Protein AF-A0A925RCN0-F1 (afdb_monomer_lite)

Secondary structure (DSSP, 8-state):
--THHHH-GGG--THHHHHHHHHHHHHHHHSS-SS---SSHHHHHHHHHHSPPPPGGGT-TTS-HHHHHHHHHHT-SSGGGS-SSHHHHHHHHGGG--

Sequence (98 aa):
MPPEQITDYRNVDPSADQYSAAASLYYLLTGHNVYNFSRDIARQLLMILQDKPVPIESRRSDLPALLVSVIHKALSRAPRERFSDVTAFQQALRPFVS

Structure (mmCIF, N/CA/C/O backbone):
data_AF-A0A925RCN0-F1
#
_entry.id   AF-A0A925RCN0-F1
#
loop_
_atom_site.group_PDB
_atom_site.id
_atom_site.type_symbol
_atom_site.label_atom_id
_atom_site.label_alt_id
_atom_site.label_comp_id
_atom_site.label_asym_id
_atom_site.label_entity_id
_atom_site.label_seq_id
_atom_site.pdbx_PDB_ins_code
_atom_site.Cartn_x
_atom_site.Cartn_y
_atom_site.Cartn_z
_atom_site.occupancy
_atom_site.B_iso_or_equiv
_atom_site.auth_seq_id
_atom_site.auth_comp_id
_atom_site.auth_asym_id
_atom_site.auth_atom_id
_atom_site.pdbx_PDB_model_num
ATOM 1 N N . MET A 1 1 ? 8.808 -0.770 -3.207 1.00 89.94 1 MET A N 1
ATOM 2 C CA . MET A 1 1 ? 8.831 0.458 -4.026 1.00 89.94 1 MET A CA 1
ATOM 3 C C . MET A 1 1 ? 7.501 0.617 -4.753 1.00 89.94 1 MET A C 1
ATOM 5 O O . MET A 1 1 ? 6.876 -0.411 -5.019 1.00 89.94 1 MET A O 1
ATOM 9 N N . PRO A 1 2 ? 7.069 1.854 -5.037 1.00 95.69 2 PRO A N 1
ATOM 10 C CA . PRO A 1 2 ? 5.944 2.156 -5.919 1.00 95.69 2 PRO A CA 1
ATOM 11 C C . PRO A 1 2 ? 6.186 1.625 -7.344 1.00 95.69 2 PRO A C 1
ATOM 13 O O . PRO A 1 2 ? 7.310 1.739 -7.837 1.00 95.69 2 PRO A O 1
ATOM 16 N N . PRO A 1 3 ? 5.177 1.041 -8.014 1.00 96.19 3 PRO A N 1
ATOM 17 C CA . PRO A 1 3 ? 5.309 0.481 -9.365 1.00 96.19 3 PRO A CA 1
ATOM 18 C C . PRO A 1 3 ? 5.863 1.463 -10.406 1.00 96.19 3 PRO A C 1
ATOM 20 O O . PRO A 1 3 ? 6.705 1.094 -11.223 1.00 96.19 3 PRO A O 1
ATOM 23 N N . GLU A 1 4 ? 5.439 2.722 -10.344 1.00 96.00 4 GLU A N 1
ATOM 24 C CA . GLU A 1 4 ? 5.849 3.785 -11.261 1.00 96.00 4 GLU A CA 1
ATOM 25 C C . GLU A 1 4 ? 7.345 4.117 -11.180 1.00 96.00 4 GLU A C 1
ATOM 27 O O . GLU A 1 4 ? 7.927 4.508 -12.186 1.00 96.00 4 GLU A O 1
ATOM 32 N N . GLN A 1 5 ? 8.009 3.864 -10.044 1.00 95.94 5 GLN A N 1
ATOM 33 C CA . GLN A 1 5 ? 9.468 4.000 -9.951 1.00 95.94 5 GLN A CA 1
ATOM 34 C C . GLN A 1 5 ? 10.211 2.973 -10.817 1.00 95.94 5 GLN A C 1
ATOM 36 O O . GLN A 1 5 ? 11.372 3.187 -11.150 1.00 95.94 5 GLN A O 1
ATOM 41 N N . ILE A 1 6 ? 9.564 1.863 -11.181 1.00 94.94 6 ILE A N 1
ATOM 42 C CA . ILE A 1 6 ? 10.146 0.831 -12.047 1.00 94.94 6 ILE A CA 1
ATOM 43 C C . ILE A 1 6 ? 9.850 1.147 -13.517 1.00 94.94 6 ILE A C 1
ATOM 45 O O . ILE A 1 6 ? 10.707 0.944 -14.373 1.00 94.94 6 ILE A O 1
ATOM 49 N N . THR A 1 7 ? 8.640 1.629 -13.822 1.00 93.94 7 THR A N 1
ATOM 50 C CA . THR A 1 7 ? 8.189 1.833 -15.209 1.00 93.94 7 THR A CA 1
ATOM 51 C C . THR A 1 7 ? 8.513 3.211 -15.775 1.00 93.94 7 THR A C 1
ATOM 53 O O . THR A 1 7 ? 8.768 3.311 -16.970 1.00 93.94 7 THR A O 1
ATOM 56 N N . ASP A 1 8 ? 8.481 4.264 -14.955 1.00 93.31 8 ASP A N 1
ATOM 57 C CA . ASP A 1 8 ? 8.698 5.649 -15.386 1.00 93.31 8 ASP A CA 1
ATOM 58 C C . ASP A 1 8 ? 9.317 6.501 -14.266 1.00 93.31 8 ASP A C 1
ATOM 60 O O . ASP A 1 8 ? 8.743 7.467 -13.765 1.00 93.31 8 ASP A O 1
ATOM 64 N N . TYR A 1 9 ? 10.531 6.126 -13.861 1.00 92.31 9 TYR A N 1
ATOM 65 C CA . TYR A 1 9 ? 11.242 6.753 -12.744 1.00 92.31 9 TYR A CA 1
ATOM 66 C C . TYR A 1 9 ? 11.487 8.268 -12.902 1.00 92.31 9 TYR A C 1
ATOM 68 O O . TYR A 1 9 ? 11.790 8.937 -11.916 1.00 92.31 9 TYR A O 1
ATOM 76 N N . ARG A 1 10 ? 11.401 8.813 -14.125 1.00 93.81 10 ARG A N 1
ATOM 77 C CA . ARG A 1 10 ? 11.635 10.241 -14.402 1.00 93.81 10 ARG A CA 1
ATOM 78 C C . ARG A 1 10 ? 10.413 11.112 -14.117 1.00 93.81 10 ARG A C 1
ATOM 80 O O . ARG A 1 10 ? 10.596 12.288 -13.825 1.00 93.81 10 ARG A O 1
ATOM 87 N N . ASN A 1 11 ? 9.211 10.544 -14.182 1.00 92.94 11 ASN A N 1
ATOM 88 C CA . ASN A 1 11 ? 7.945 11.258 -13.996 1.00 92.94 11 ASN A CA 1
ATOM 89 C C . ASN A 1 11 ? 7.204 10.763 -12.744 1.00 92.94 11 ASN A C 1
ATOM 91 O O . ASN A 1 11 ? 5.980 10.660 -12.721 1.00 92.94 11 ASN A O 1
ATOM 95 N N . VAL A 1 12 ? 7.955 10.392 -11.705 1.00 93.38 12 VAL A N 1
ATOM 96 C CA . VAL A 1 12 ? 7.380 9.925 -10.442 1.00 93.38 12 VAL A CA 1
ATOM 97 C C . VAL A 1 12 ? 6.766 11.107 -9.698 1.00 93.38 12 VAL A C 1
ATOM 99 O O . VAL A 1 12 ? 7.470 12.023 -9.281 1.00 93.38 12 VAL A O 1
ATOM 102 N N . ASP A 1 13 ? 5.454 11.048 -9.503 1.00 92.06 13 ASP A N 1
ATOM 103 C CA . ASP A 1 13 ? 4.687 12.045 -8.759 1.00 92.06 13 ASP A CA 1
ATOM 104 C C . ASP A 1 13 ? 4.707 11.795 -7.236 1.00 92.06 13 ASP A C 1
ATOM 106 O O . ASP A 1 13 ? 4.970 10.672 -6.791 1.00 92.06 13 ASP A O 1
ATOM 110 N N . PRO A 1 14 ? 4.312 12.784 -6.403 1.00 94.12 14 PRO A N 1
ATOM 111 C CA . PRO A 1 14 ? 4.229 12.639 -4.940 1.00 94.12 14 PRO A CA 1
ATOM 112 C C . PRO A 1 14 ? 3.349 11.478 -4.441 1.00 94.12 14 PRO A C 1
ATOM 114 O O . PRO A 1 14 ? 3.478 11.022 -3.305 1.00 94.12 14 PRO A O 1
ATOM 117 N N . SER A 1 15 ? 2.455 10.956 -5.285 1.00 95.62 15 SER A N 1
ATOM 118 C CA . SER A 1 15 ? 1.671 9.750 -4.986 1.00 95.62 15 SER A CA 1
ATOM 119 C C . SER A 1 15 ? 2.541 8.510 -4.705 1.00 95.62 15 SER A C 1
ATOM 121 O O . SER A 1 15 ? 2.078 7.571 -4.049 1.00 95.62 15 SER A O 1
ATOM 123 N N . ALA A 1 16 ? 3.800 8.497 -5.150 1.00 96.88 16 ALA A N 1
ATOM 124 C CA . ALA A 1 16 ? 4.774 7.451 -4.854 1.00 96.88 16 ALA A CA 1
ATOM 125 C C . ALA A 1 16 ? 5.143 7.397 -3.361 1.00 96.88 16 ALA A C 1
ATOM 127 O O . ALA A 1 16 ? 5.269 6.309 -2.783 1.00 96.88 16 ALA A O 1
ATOM 128 N N . ASP A 1 17 ? 5.241 8.553 -2.703 1.00 96.00 17 ASP A N 1
ATOM 129 C CA . ASP A 1 17 ? 5.485 8.622 -1.259 1.00 96.00 17 ASP A CA 1
ATOM 130 C C . ASP A 1 17 ? 4.278 8.105 -0.478 1.00 96.00 17 ASP A C 1
ATOM 132 O O . ASP A 1 17 ? 4.434 7.368 0.495 1.00 96.00 17 ASP A O 1
ATOM 136 N N . GLN A 1 18 ? 3.062 8.389 -0.953 1.00 97.56 18 GLN A N 1
ATOM 137 C CA . GLN A 1 18 ? 1.836 7.833 -0.380 1.00 97.56 18 GLN A CA 1
ATOM 138 C C . GLN A 1 18 ? 1.817 6.297 -0.443 1.00 97.56 18 GLN A C 1
ATOM 140 O O . GLN A 1 18 ? 1.512 5.651 0.561 1.00 97.56 18 GLN A O 1
ATOM 145 N N . TYR A 1 19 ? 2.188 5.702 -1.582 1.00 98.19 19 TYR A N 1
ATOM 146 C CA . TYR A 1 19 ? 2.308 4.243 -1.695 1.00 98.19 19 TYR A CA 1
ATOM 147 C C . TYR A 1 19 ? 3.369 3.695 -0.735 1.00 98.19 19 TYR A C 1
ATOM 149 O O . TYR A 1 19 ? 3.148 2.690 -0.059 1.00 98.19 19 TYR A O 1
ATOM 157 N N . SER A 1 20 ? 4.524 4.357 -0.644 1.00 97.75 20 SER A N 1
ATOM 158 C CA . SER A 1 20 ? 5.626 3.929 0.228 1.00 97.75 20 SER A CA 1
ATOM 159 C C . SER A 1 20 ? 5.264 4.023 1.714 1.00 97.75 20 SER A C 1
ATOM 161 O O . SER A 1 20 ? 5.591 3.116 2.488 1.00 97.75 20 SER A O 1
ATOM 163 N N . ALA A 1 21 ? 4.523 5.060 2.109 1.00 97.69 21 ALA A N 1
ATOM 164 C CA . ALA A 1 21 ? 3.968 5.201 3.451 1.00 97.69 21 ALA A CA 1
ATOM 165 C C . ALA A 1 21 ? 2.943 4.096 3.750 1.00 97.69 21 ALA A C 1
ATOM 167 O O . ALA A 1 21 ? 3.007 3.470 4.807 1.00 97.69 21 ALA A O 1
ATOM 168 N N . ALA A 1 22 ? 2.051 3.787 2.804 1.00 98.19 22 ALA A N 1
ATOM 169 C CA . ALA A 1 22 ? 1.086 2.700 2.952 1.00 98.19 22 ALA A CA 1
ATOM 170 C C . ALA A 1 22 ? 1.756 1.320 3.031 1.00 98.19 22 ALA A C 1
ATOM 172 O O . ALA A 1 22 ? 1.354 0.492 3.845 1.00 98.19 22 ALA A O 1
ATOM 173 N N . ALA A 1 23 ? 2.813 1.076 2.251 1.00 98.38 23 ALA A N 1
ATOM 174 C CA . ALA A 1 23 ? 3.593 -0.161 2.313 1.00 98.38 23 ALA A CA 1
ATOM 175 C C . ALA A 1 23 ? 4.337 -0.305 3.648 1.00 98.38 23 ALA A C 1
ATOM 177 O O . ALA A 1 23 ? 4.380 -1.395 4.219 1.00 98.38 23 ALA A O 1
ATOM 178 N N . SER A 1 24 ? 4.872 0.800 4.171 1.00 98.19 24 SER A N 1
ATOM 179 C CA . SER A 1 24 ? 5.474 0.841 5.506 1.00 98.19 24 SER A CA 1
ATOM 180 C C . SER A 1 24 ? 4.434 0.555 6.588 1.00 98.19 24 SER A C 1
ATOM 182 O O . SER A 1 24 ? 4.662 -0.288 7.450 1.00 98.19 24 SER A O 1
ATOM 184 N N . LEU A 1 25 ? 3.259 1.187 6.517 1.00 97.81 25 LEU A N 1
ATOM 185 C CA . LEU A 1 25 ? 2.165 0.955 7.461 1.00 97.81 25 LEU A CA 1
ATOM 186 C C . LEU A 1 25 ? 1.650 -0.490 7.401 1.00 97.81 25 LEU A C 1
ATOM 188 O O . LEU A 1 25 ? 1.452 -1.111 8.442 1.00 97.81 25 LEU A O 1
ATOM 192 N N . TYR A 1 26 ? 1.501 -1.051 6.198 1.00 98.50 26 TYR A N 1
ATOM 193 C CA . TYR A 1 26 ? 1.195 -2.466 5.996 1.00 98.50 26 TYR A CA 1
ATOM 194 C C . TYR A 1 26 ? 2.200 -3.344 6.756 1.00 98.50 26 TYR A C 1
ATOM 196 O O . TYR A 1 26 ? 1.802 -4.250 7.493 1.00 98.50 26 TYR A O 1
ATOM 204 N N . TYR A 1 27 ? 3.501 -3.080 6.596 1.00 98.50 27 TYR A N 1
ATOM 205 C CA . TYR A 1 27 ? 4.548 -3.847 7.269 1.00 98.50 27 TYR A CA 1
ATOM 206 C C . TYR A 1 27 ? 4.467 -3.700 8.788 1.00 98.50 27 TYR A C 1
ATOM 208 O O . TYR A 1 27 ? 4.489 -4.700 9.497 1.00 98.50 27 TYR A O 1
ATOM 216 N N . LEU A 1 28 ? 4.309 -2.477 9.295 1.00 98.00 28 LEU A N 1
ATOM 217 C CA . LEU A 1 28 ? 4.196 -2.217 10.733 1.00 98.00 28 LEU A CA 1
ATOM 218 C C . LEU A 1 28 ? 2.993 -2.927 11.360 1.00 98.00 28 LEU A C 1
ATOM 220 O O . LEU A 1 28 ? 3.081 -3.420 12.481 1.00 98.00 28 LEU A O 1
ATOM 224 N N . LEU A 1 29 ? 1.875 -3.005 10.637 1.00 97.50 29 LEU A N 1
ATOM 225 C CA . LEU A 1 29 ? 0.668 -3.653 11.133 1.00 97.50 29 LEU A CA 1
ATOM 226 C C . LEU A 1 29 ? 0.735 -5.177 11.061 1.00 97.50 29 LEU A C 1
ATOM 228 O O . LEU A 1 29 ? 0.177 -5.823 11.943 1.00 97.50 29 LEU A O 1
ATOM 232 N N . THR A 1 30 ? 1.369 -5.743 10.032 1.00 98.12 30 THR A N 1
ATOM 233 C CA . THR A 1 30 ? 1.327 -7.191 9.745 1.00 98.12 30 THR A CA 1
ATOM 234 C C . THR A 1 30 ? 2.624 -7.935 10.058 1.00 98.12 30 THR A C 1
ATOM 236 O O . THR A 1 30 ? 2.630 -9.163 10.054 1.00 98.12 30 THR A O 1
ATOM 239 N N . GLY A 1 31 ? 3.737 -7.227 10.258 1.00 98.06 31 GLY A N 1
ATOM 240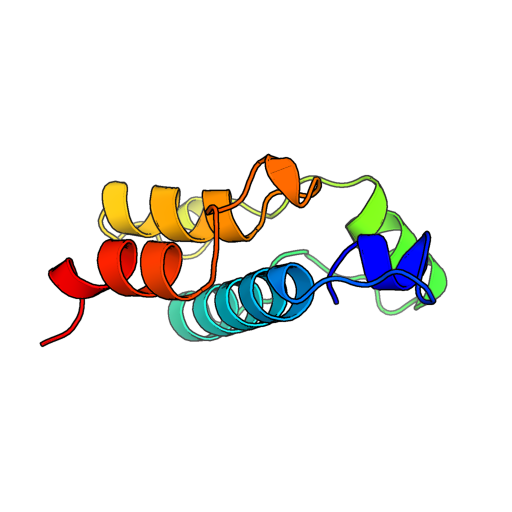 C CA . GLY A 1 31 ? 5.085 -7.793 10.355 1.00 98.06 31 GLY A CA 1
ATOM 241 C C . GLY A 1 31 ? 5.657 -8.327 9.034 1.00 98.06 31 GLY A C 1
ATOM 242 O O . GLY A 1 31 ? 6.709 -8.960 9.046 1.00 98.06 31 GLY A O 1
ATOM 243 N N . HIS A 1 32 ? 4.980 -8.115 7.898 1.00 98.19 32 HIS A N 1
ATOM 244 C CA . HIS A 1 32 ? 5.344 -8.714 6.612 1.00 98.19 32 HIS A CA 1
ATOM 245 C C . HIS A 1 32 ? 5.290 -7.702 5.460 1.00 98.19 32 HIS A C 1
ATOM 247 O O . HIS A 1 32 ? 4.499 -6.764 5.453 1.00 98.19 32 HIS A O 1
ATOM 253 N N . ASN A 1 33 ? 6.113 -7.913 4.430 1.00 97.50 33 ASN A N 1
ATOM 254 C CA . ASN A 1 33 ? 6.113 -7.091 3.214 1.00 97.50 33 ASN A CA 1
ATOM 255 C C . ASN A 1 33 ? 4.849 -7.301 2.379 1.00 97.50 33 ASN A C 1
ATOM 257 O O . ASN A 1 33 ? 4.407 -8.436 2.253 1.00 97.50 33 ASN A O 1
ATOM 261 N N . VAL A 1 34 ? 4.343 -6.261 1.707 1.00 97.88 34 VAL A N 1
ATOM 262 C CA . VAL A 1 34 ? 3.129 -6.286 0.851 1.00 97.88 34 VAL A CA 1
ATOM 263 C C . VAL A 1 34 ? 3.044 -7.513 -0.075 1.00 97.88 34 VAL A C 1
ATOM 265 O O . VAL A 1 34 ? 1.969 -8.083 -0.250 1.00 97.88 34 VAL A O 1
ATOM 268 N N . TYR A 1 35 ? 4.181 -7.963 -0.608 1.00 97.44 35 TYR A N 1
ATOM 269 C CA . TYR A 1 35 ? 4.307 -9.181 -1.407 1.00 97.44 35 TYR A CA 1
ATOM 270 C C . TYR A 1 35 ? 5.197 -10.212 -0.701 1.00 97.44 35 TYR A C 1
ATOM 272 O O . TYR A 1 35 ? 6.092 -9.860 0.070 1.00 97.44 35 TYR A O 1
ATOM 280 N N . ASN A 1 36 ? 5.000 -11.494 -1.013 1.00 95.69 36 ASN A N 1
ATOM 281 C CA . ASN A 1 36 ? 5.898 -12.574 -0.590 1.00 95.69 36 ASN A CA 1
ATOM 282 C C . ASN A 1 36 ? 7.154 -12.589 -1.474 1.00 95.69 36 ASN A C 1
ATOM 284 O O . ASN A 1 36 ? 7.307 -13.452 -2.335 1.00 95.69 36 ASN A O 1
ATOM 288 N N . PHE A 1 37 ? 8.008 -11.579 -1.315 1.00 95.19 37 PHE A N 1
ATOM 289 C CA . PHE A 1 37 ? 9.155 -11.355 -2.189 1.00 95.19 37 PHE A CA 1
ATOM 290 C C . PHE A 1 37 ? 10.078 -12.576 -2.309 1.00 95.19 37 PHE A C 1
ATOM 292 O O . PHE A 1 37 ? 10.462 -13.197 -1.319 1.00 95.19 37 PHE A O 1
ATOM 299 N N . SER A 1 38 ? 10.472 -12.874 -3.549 1.00 94.31 38 SER A N 1
ATOM 300 C CA . SER A 1 38 ? 11.566 -13.801 -3.856 1.00 94.31 38 SER A CA 1
ATOM 301 C C . SER A 1 38 ? 12.912 -13.235 -3.389 1.00 94.31 38 SER A C 1
ATOM 303 O O . SER A 1 38 ? 13.053 -12.027 -3.221 1.00 94.31 38 SER A O 1
ATOM 305 N N . ARG A 1 39 ? 13.936 -14.084 -3.240 1.00 94.56 39 ARG A N 1
ATOM 306 C CA . ARG A 1 39 ? 15.328 -13.627 -3.053 1.00 94.56 39 ARG A CA 1
ATOM 307 C C . ARG A 1 39 ? 15.942 -13.032 -4.325 1.00 94.56 39 ARG A C 1
ATOM 309 O O . ARG A 1 39 ? 16.905 -12.282 -4.235 1.00 94.56 39 ARG A O 1
ATOM 316 N N . ASP A 1 40 ? 15.383 -13.355 -5.487 1.00 97.19 40 ASP A N 1
ATOM 317 C CA . ASP A 1 40 ? 15.816 -12.823 -6.778 1.00 97.19 40 ASP A CA 1
ATOM 318 C C . ASP A 1 40 ? 15.228 -11.425 -7.030 1.00 97.19 40 ASP A C 1
ATOM 320 O O . ASP A 1 40 ? 14.007 -11.247 -7.019 1.00 97.19 40 ASP A O 1
ATOM 324 N N . ILE A 1 41 ? 16.097 -10.440 -7.277 1.00 95.50 41 ILE A N 1
ATOM 325 C CA . ILE A 1 41 ? 15.710 -9.031 -7.448 1.00 95.50 41 ILE A CA 1
ATOM 326 C C . ILE A 1 41 ? 14.838 -8.831 -8.693 1.00 95.50 41 ILE A C 1
ATOM 328 O O . ILE A 1 41 ? 13.831 -8.126 -8.621 1.00 95.50 41 ILE A O 1
ATOM 332 N N . ALA A 1 42 ? 15.173 -9.461 -9.823 1.00 96.06 42 ALA A N 1
ATOM 333 C CA . ALA A 1 42 ? 14.380 -9.329 -11.044 1.00 96.06 42 ALA A CA 1
ATOM 334 C C . ALA A 1 42 ? 12.960 -9.867 -10.822 1.00 96.06 42 ALA A C 1
ATOM 336 O O . ALA A 1 42 ? 11.975 -9.245 -11.235 1.00 96.06 42 ALA A O 1
ATOM 337 N N . ARG A 1 43 ? 12.833 -10.970 -10.074 1.00 96.62 43 ARG A N 1
ATOM 338 C CA . ARG A 1 43 ? 11.531 -11.503 -9.676 1.00 96.62 43 ARG A CA 1
ATOM 339 C C . ARG A 1 43 ? 10.788 -10.554 -8.740 1.00 96.62 43 ARG A C 1
ATOM 341 O O . ARG A 1 43 ? 9.592 -10.377 -8.943 1.00 96.62 43 ARG A O 1
ATOM 348 N N . GLN A 1 44 ? 11.448 -9.915 -7.773 1.00 96.50 44 GLN A N 1
ATOM 349 C CA . GLN A 1 44 ? 10.794 -8.922 -6.906 1.00 96.50 44 GLN A CA 1
ATOM 350 C C . GLN A 1 44 ? 10.176 -7.771 -7.709 1.00 96.50 44 GLN A C 1
ATOM 352 O O . GLN A 1 44 ? 9.024 -7.413 -7.465 1.00 96.50 44 GLN A O 1
ATOM 357 N N . LEU A 1 45 ? 10.905 -7.224 -8.687 1.00 96.19 45 LEU A N 1
ATOM 358 C CA . LEU A 1 45 ? 10.402 -6.143 -9.541 1.00 96.19 45 LEU A CA 1
ATOM 359 C C . LEU A 1 45 ? 9.179 -6.592 -10.351 1.00 96.19 45 LEU A C 1
ATOM 361 O O . LEU A 1 45 ? 8.172 -5.887 -10.384 1.00 96.19 45 LEU A O 1
ATOM 365 N N . LEU A 1 46 ? 9.222 -7.797 -10.931 1.00 96.38 46 LEU A N 1
ATOM 366 C CA . LEU A 1 46 ? 8.071 -8.369 -11.637 1.00 96.38 46 LEU A CA 1
ATOM 367 C C . LEU A 1 46 ? 6.853 -8.533 -10.721 1.00 96.38 46 LEU A C 1
ATOM 369 O O . LEU A 1 46 ? 5.744 -8.206 -11.135 1.00 96.38 46 LEU A O 1
ATOM 373 N N . MET A 1 47 ? 7.048 -8.974 -9.475 1.00 96.62 47 MET A N 1
ATOM 374 C CA . MET A 1 47 ? 5.952 -9.116 -8.509 1.00 96.62 47 MET A CA 1
ATOM 375 C C . MET A 1 47 ? 5.274 -7.771 -8.226 1.00 96.62 47 MET A C 1
ATOM 377 O O . MET A 1 47 ? 4.050 -7.698 -8.229 1.00 96.62 47 MET A O 1
ATOM 381 N N . ILE A 1 48 ? 6.041 -6.689 -8.067 1.00 96.38 48 ILE A N 1
ATOM 382 C CA . ILE A 1 48 ? 5.484 -5.338 -7.859 1.00 96.38 48 ILE A CA 1
ATOM 383 C C . ILE A 1 48 ? 4.642 -4.891 -9.063 1.00 96.38 48 ILE A C 1
ATOM 385 O O . ILE A 1 48 ? 3.602 -4.249 -8.899 1.00 96.38 48 ILE A O 1
ATOM 389 N N . LEU A 1 49 ? 5.078 -5.238 -10.275 1.00 95.88 49 LEU A N 1
ATOM 390 C CA . LEU A 1 49 ? 4.425 -4.822 -11.514 1.00 95.88 49 LEU A CA 1
ATOM 391 C C . LEU A 1 49 ? 3.220 -5.678 -11.912 1.00 95.88 49 LEU A C 1
ATOM 393 O O . LEU A 1 49 ? 2.358 -5.185 -12.641 1.00 95.88 49 LEU A O 1
ATOM 397 N N . GLN A 1 50 ? 3.157 -6.941 -11.484 1.00 95.06 50 GLN A N 1
ATOM 398 C CA . GLN A 1 50 ? 2.216 -7.927 -12.030 1.00 95.06 50 GLN A CA 1
ATOM 399 C C . GLN A 1 50 ? 1.344 -8.596 -10.969 1.00 95.06 50 GLN A C 1
ATOM 401 O O . GLN A 1 50 ? 0.139 -8.750 -11.196 1.00 95.06 50 GLN A O 1
ATOM 406 N N . ASP A 1 51 ? 1.890 -8.901 -9.796 1.00 95.12 51 ASP A N 1
ATOM 407 C CA . ASP A 1 51 ? 1.190 -9.681 -8.779 1.00 95.12 51 ASP A CA 1
ATOM 408 C C . ASP A 1 51 ? 0.232 -8.812 -7.953 1.00 95.12 51 ASP A C 1
ATOM 410 O O . ASP A 1 51 ? 0.323 -7.581 -7.906 1.00 95.12 51 ASP A O 1
ATOM 414 N N . LYS A 1 52 ? -0.725 -9.464 -7.290 1.00 94.00 52 LYS A N 1
ATOM 415 C CA . LYS A 1 52 ? -1.609 -8.798 -6.330 1.00 94.00 52 LYS A CA 1
ATOM 416 C C . LYS A 1 52 ? -0.930 -8.726 -4.955 1.00 94.00 52 LYS A C 1
ATOM 418 O O . LYS A 1 52 ? -0.284 -9.702 -4.564 1.00 94.00 52 LYS A O 1
ATOM 423 N N . PRO A 1 53 ? -1.096 -7.619 -4.207 1.00 95.56 53 PRO A N 1
ATOM 424 C CA . PRO A 1 53 ? -0.728 -7.557 -2.798 1.00 95.56 53 PRO A CA 1
ATOM 425 C C . PRO A 1 53 ? -1.328 -8.719 -2.007 1.00 95.56 53 PRO A C 1
ATOM 427 O O . PRO A 1 53 ? -2.458 -9.139 -2.269 1.00 95.56 53 PRO A O 1
ATOM 430 N N . VAL A 1 54 ? -0.601 -9.209 -1.006 1.00 98.00 54 VAL A N 1
ATOM 431 C CA . VAL A 1 54 ? -1.160 -10.163 -0.046 1.00 98.00 54 VAL A CA 1
ATOM 432 C C . VAL A 1 54 ? -2.202 -9.423 0.806 1.00 98.00 54 VAL A C 1
ATOM 434 O O . VAL A 1 54 ? -1.853 -8.405 1.413 1.00 98.00 54 VAL A O 1
ATOM 437 N N . PRO A 1 55 ? -3.464 -9.886 0.885 1.00 97.75 55 PRO A N 1
ATOM 438 C CA . PRO A 1 55 ? -4.491 -9.225 1.691 1.00 97.75 55 PRO A CA 1
ATOM 439 C C . PRO A 1 55 ? -4.047 -9.079 3.149 1.00 97.75 55 PRO A C 1
ATOM 441 O O . PRO A 1 55 ? -3.519 -10.033 3.725 1.00 97.75 55 PRO A O 1
ATOM 444 N N . ILE A 1 56 ? -4.249 -7.906 3.754 1.00 98.25 56 ILE A N 1
ATOM 445 C CA . ILE A 1 56 ? -3.894 -7.654 5.162 1.00 98.25 56 ILE A CA 1
ATOM 446 C C . ILE A 1 56 ? -4.590 -8.671 6.063 1.00 98.25 56 ILE A C 1
ATOM 448 O O . ILE A 1 56 ? -3.963 -9.241 6.946 1.00 98.25 56 ILE A O 1
ATOM 452 N N . GLU A 1 57 ? -5.846 -8.974 5.764 1.00 97.56 57 GLU A N 1
ATOM 453 C CA . GLU A 1 57 ? -6.717 -9.899 6.482 1.00 97.56 57 GLU A CA 1
ATOM 454 C C . GLU A 1 57 ? -6.151 -11.323 6.533 1.00 97.56 57 GLU A C 1
ATOM 456 O O . GLU A 1 57 ? -6.397 -12.050 7.490 1.00 97.56 57 GLU A O 1
ATOM 461 N N . SER A 1 58 ? -5.349 -11.713 5.532 1.00 97.62 58 SER A N 1
ATOM 462 C CA . SER A 1 58 ? -4.673 -13.018 5.513 1.00 97.62 58 SER A CA 1
AT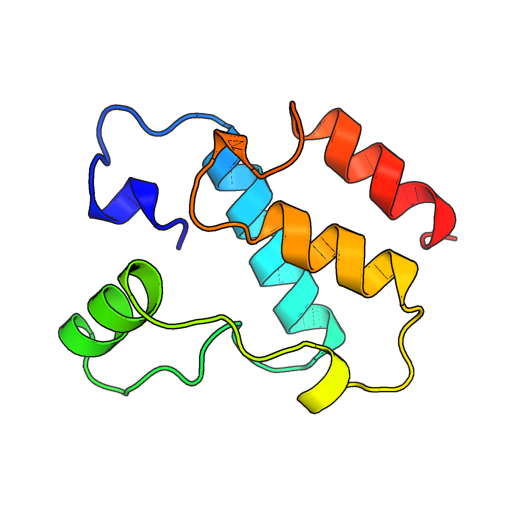OM 463 C C . SER A 1 58 ? -3.482 -13.101 6.473 1.00 97.62 58 SER A C 1
ATOM 465 O O . SER A 1 58 ? -3.014 -14.196 6.775 1.00 97.62 58 SER A O 1
ATOM 467 N N . ARG A 1 59 ? -2.982 -11.954 6.946 1.00 97.81 59 ARG A N 1
ATOM 468 C CA . ARG A 1 59 ? -1.841 -11.850 7.868 1.00 97.81 59 ARG A CA 1
ATOM 469 C C . ARG A 1 59 ? -2.228 -11.315 9.239 1.00 97.81 59 ARG A C 1
ATOM 471 O O . ARG A 1 59 ? -1.566 -11.631 10.221 1.00 97.81 59 ARG A O 1
ATOM 478 N N . ARG A 1 60 ? -3.273 -10.494 9.297 1.00 97.12 60 ARG A N 1
ATOM 479 C CA . ARG A 1 60 ? -3.777 -9.852 10.502 1.00 97.12 60 ARG A CA 1
ATOM 480 C C . ARG A 1 60 ? -5.273 -9.563 10.361 1.00 97.12 60 ARG A C 1
ATOM 482 O O . ARG A 1 60 ? -5.673 -8.543 9.800 1.00 97.12 60 ARG A O 1
ATOM 489 N N . SER A 1 61 ? -6.092 -10.491 10.845 1.00 96.50 61 SER A N 1
ATOM 490 C CA . SER A 1 61 ? -7.550 -10.475 10.684 1.00 96.50 61 SER A CA 1
ATOM 491 C C . SER A 1 61 ? -8.302 -9.648 11.735 1.00 96.50 61 SER A C 1
ATOM 493 O O . SER A 1 61 ? -9.489 -9.397 11.557 1.00 96.50 61 SER A O 1
ATOM 495 N N . ASP A 1 62 ? -7.640 -9.201 12.806 1.00 97.19 62 ASP A N 1
ATOM 496 C CA . ASP A 1 62 ? -8.227 -8.401 13.896 1.00 97.19 62 ASP A CA 1
ATOM 497 C C . ASP A 1 62 ? -8.387 -6.906 13.562 1.00 97.19 62 ASP A C 1
ATOM 499 O O . ASP A 1 62 ? -8.918 -6.145 14.370 1.00 97.19 62 ASP A O 1
ATOM 503 N N . LEU A 1 63 ? -7.932 -6.458 12.387 1.00 97.12 63 LEU A N 1
ATOM 504 C CA . LEU A 1 63 ? -7.987 -5.047 12.011 1.00 97.12 63 LEU A CA 1
ATOM 505 C C . LEU A 1 63 ? -9.378 -4.611 11.520 1.00 97.12 63 LEU A C 1
ATOM 507 O O . LEU A 1 63 ? -10.043 -5.356 10.798 1.00 97.12 63 LEU A O 1
ATOM 511 N N . PRO A 1 64 ? -9.798 -3.361 11.804 1.00 97.56 64 PRO A N 1
ATOM 512 C CA . PRO A 1 64 ? -11.029 -2.808 11.249 1.00 97.56 64 PRO A CA 1
ATOM 513 C C . PRO A 1 64 ? -11.030 -2.820 9.712 1.00 97.56 64 PRO A C 1
ATOM 515 O O . PRO A 1 64 ? -10.108 -2.302 9.079 1.00 97.56 64 PRO A O 1
ATOM 518 N N . ALA A 1 65 ? -12.108 -3.320 9.100 1.00 97.50 65 ALA A N 1
ATOM 519 C CA . ALA A 1 65 ? -12.236 -3.433 7.640 1.00 97.50 65 ALA A CA 1
ATOM 520 C C . ALA A 1 65 ? -12.052 -2.093 6.895 1.00 97.50 65 ALA A C 1
ATOM 522 O O . ALA A 1 65 ? -11.513 -2.046 5.786 1.00 97.50 65 ALA A O 1
ATOM 523 N N . LEU A 1 66 ? -12.464 -0.982 7.516 1.00 97.62 66 LEU A N 1
ATOM 524 C CA . LEU A 1 66 ? -12.272 0.358 6.959 1.00 97.62 66 LEU A CA 1
ATOM 525 C C . LEU A 1 66 ? -10.791 0.760 6.908 1.00 97.62 66 LEU A C 1
ATOM 527 O O . LEU A 1 66 ? -10.352 1.284 5.887 1.00 97.62 66 LEU A O 1
ATOM 531 N N . LEU A 1 67 ? -10.006 0.465 7.951 1.00 98.12 67 LEU A N 1
ATOM 532 C CA . LEU A 1 67 ? -8.561 0.724 7.957 1.00 98.12 67 LEU A CA 1
ATOM 533 C C . LEU A 1 67 ? -7.865 -0.083 6.858 1.00 98.12 67 LEU A C 1
ATOM 535 O O . LEU A 1 67 ? -7.044 0.447 6.110 1.00 98.12 67 LEU A O 1
ATOM 539 N N . VAL A 1 68 ? -8.240 -1.355 6.723 1.00 98.19 68 VAL A N 1
ATOM 540 C CA . VAL A 1 68 ? -7.714 -2.244 5.683 1.00 98.19 68 VAL A CA 1
ATOM 541 C C . VAL A 1 68 ? -8.000 -1.690 4.284 1.00 98.19 68 VAL A C 1
ATOM 543 O O . VAL A 1 68 ? -7.095 -1.606 3.453 1.00 98.19 68 V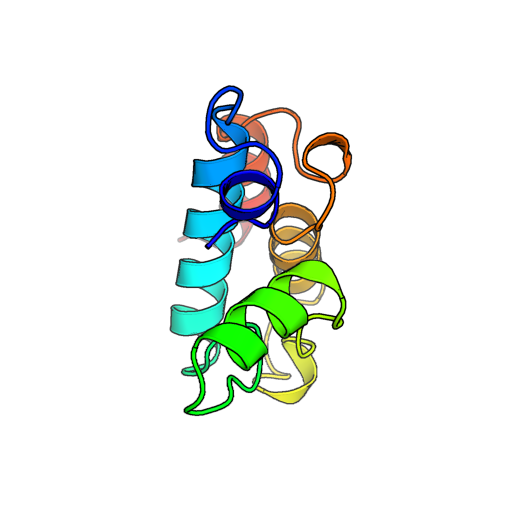AL A O 1
ATOM 546 N N . SER A 1 69 ? -9.226 -1.222 4.046 1.00 98.19 69 SER A N 1
ATOM 547 C CA . SER A 1 69 ? -9.624 -0.610 2.771 1.00 98.19 69 SER A CA 1
ATOM 548 C C . SER A 1 69 ? -8.825 0.660 2.455 1.00 98.19 69 SER A C 1
ATOM 550 O O . SER A 1 69 ? -8.415 0.866 1.312 1.00 98.19 69 SER A O 1
ATOM 552 N N . VAL A 1 70 ? -8.561 1.498 3.465 1.00 98.44 70 VAL A N 1
ATOM 553 C CA . VAL A 1 70 ? -7.741 2.712 3.324 1.00 98.44 70 VAL A CA 1
ATOM 554 C C . VAL A 1 70 ? -6.308 2.367 2.911 1.00 98.44 70 VAL A C 1
ATOM 556 O O . VAL A 1 70 ? -5.781 2.968 1.973 1.00 98.44 70 VAL A O 1
ATOM 559 N N . ILE A 1 71 ? -5.693 1.372 3.556 1.00 98.31 71 ILE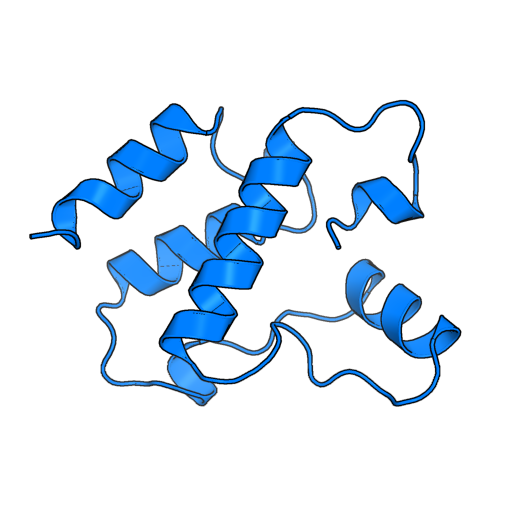 A N 1
ATOM 560 C CA . ILE A 1 71 ? -4.322 0.946 3.237 1.00 98.31 71 ILE A CA 1
ATOM 561 C C . ILE A 1 71 ? -4.256 0.340 1.832 1.00 98.31 71 ILE A C 1
ATOM 563 O O . ILE A 1 71 ? -3.390 0.725 1.047 1.00 98.31 71 ILE A O 1
AT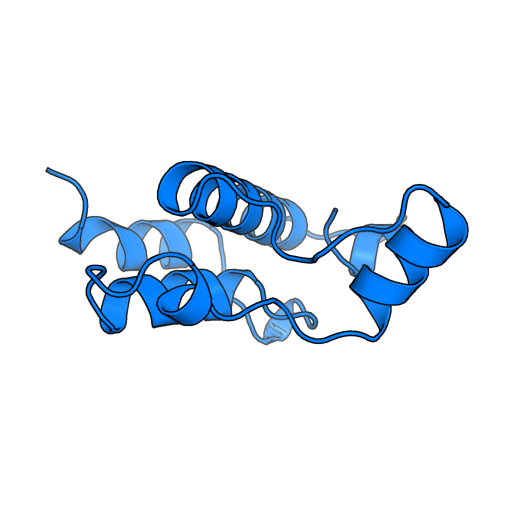OM 567 N N . HIS A 1 72 ? -5.184 -0.555 1.477 1.00 98.12 72 HIS A N 1
ATOM 568 C CA . HIS A 1 72 ? -5.207 -1.170 0.143 1.00 98.12 72 HIS A CA 1
ATOM 569 C C . HIS A 1 72 ? -5.431 -0.149 -0.970 1.00 98.12 72 HIS A C 1
ATOM 571 O O . HIS A 1 72 ? -4.784 -0.250 -2.009 1.00 98.12 72 HIS A O 1
ATOM 577 N N . LYS A 1 73 ? -6.267 0.874 -0.747 1.00 98.44 73 LYS A N 1
ATOM 578 C CA . LYS A 1 73 ? -6.434 1.973 -1.708 1.00 98.44 73 LYS A CA 1
ATOM 579 C C . LYS A 1 73 ? -5.130 2.745 -1.925 1.00 98.44 73 LYS A C 1
ATOM 581 O O . LYS A 1 73 ? -4.780 3.052 -3.060 1.00 98.44 73 LYS A O 1
ATOM 586 N N . ALA A 1 74 ? -4.391 3.058 -0.864 1.00 98.25 74 ALA A N 1
ATOM 587 C CA . ALA A 1 74 ? -3.098 3.733 -0.999 1.00 98.25 74 ALA A CA 1
ATOM 588 C C . ALA A 1 74 ? -2.016 2.833 -1.639 1.00 98.25 74 ALA A C 1
ATOM 590 O O . ALA A 1 74 ? -1.075 3.342 -2.246 1.00 98.25 74 ALA A O 1
ATOM 591 N N . LEU A 1 75 ? -2.180 1.506 -1.565 1.00 98.12 75 LEU A N 1
ATOM 592 C CA . LEU A 1 75 ? -1.358 0.499 -2.247 1.00 98.12 75 LEU A CA 1
ATOM 593 C C . LEU A 1 75 ? -1.816 0.179 -3.682 1.00 98.12 75 LEU A C 1
ATOM 595 O O . LEU A 1 75 ? -1.267 -0.735 -4.303 1.00 98.12 75 LEU A O 1
ATOM 599 N N . SER A 1 76 ? -2.793 0.902 -4.238 1.00 97.56 76 SER A N 1
ATOM 600 C CA . SER A 1 76 ? -3.219 0.691 -5.624 1.00 97.56 76 SER A CA 1
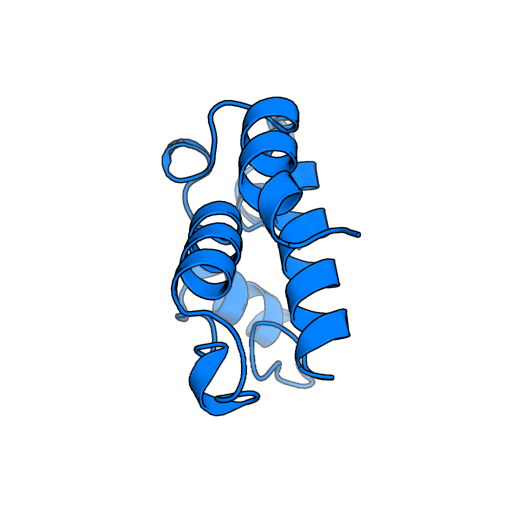ATOM 601 C C . SER A 1 76 ? -2.044 0.851 -6.590 1.00 97.56 76 SER A C 1
ATOM 603 O O . SER A 1 76 ? -1.244 1.791 -6.492 1.00 97.56 76 SER A O 1
ATOM 605 N N . ARG A 1 77 ? -1.948 -0.074 -7.554 1.00 95.31 77 ARG A N 1
ATOM 606 C CA . ARG A 1 77 ? -0.851 -0.091 -8.531 1.00 95.31 77 ARG A CA 1
ATOM 607 C C . ARG A 1 77 ? -0.845 1.183 -9.370 1.00 95.31 77 ARG A C 1
ATOM 609 O O . ARG A 1 77 ? 0.209 1.781 -9.544 1.00 95.31 77 ARG A O 1
ATOM 616 N N . ALA A 1 78 ? -2.014 1.601 -9.857 1.00 94.88 78 ALA A N 1
ATOM 617 C CA . ALA A 1 78 ? -2.161 2.839 -10.605 1.00 94.88 78 ALA A CA 1
ATOM 618 C C . ALA A 1 78 ? -2.232 4.041 -9.640 1.00 94.88 78 ALA A C 1
ATOM 620 O O . ALA A 1 78 ? -3.139 4.078 -8.806 1.00 94.88 78 ALA A O 1
ATOM 621 N N . PRO A 1 79 ? -1.356 5.057 -9.772 1.00 95.81 79 PRO A N 1
ATOM 622 C CA . PRO A 1 79 ? -1.384 6.258 -8.931 1.00 95.81 79 PRO A CA 1
ATOM 623 C C . PRO A 1 79 ? -2.760 6.928 -8.821 1.00 95.81 79 PRO A C 1
ATOM 625 O O . PRO A 1 79 ? -3.199 7.285 -7.734 1.00 95.81 79 PRO A O 1
ATOM 628 N N . ARG A 1 80 ? -3.494 7.005 -9.938 1.00 96.19 80 ARG A N 1
ATOM 629 C CA . ARG A 1 80 ? -4.846 7.592 -10.016 1.00 96.19 80 ARG A CA 1
ATOM 630 C C . ARG A 1 80 ? -5.920 6.860 -9.201 1.00 96.19 80 ARG A C 1
ATOM 632 O O . ARG A 1 80 ? -6.986 7.415 -8.974 1.00 96.19 80 ARG A O 1
ATOM 639 N N . GLU A 1 81 ? -5.675 5.609 -8.815 1.00 97.50 81 GLU A N 1
ATOM 640 C CA . GLU A 1 81 ? -6.597 4.802 -8.000 1.00 97.50 81 GLU A CA 1
ATOM 641 C C . GLU A 1 81 ? -6.327 4.954 -6.496 1.00 97.50 81 GLU A C 1
ATOM 643 O O . GLU A 1 81 ? -7.050 4.383 -5.674 1.00 97.50 81 GLU A O 1
ATOM 648 N N . ARG A 1 82 ? -5.289 5.714 -6.123 1.00 97.81 82 ARG A N 1
ATOM 649 C CA . ARG A 1 82 ? -4.970 6.025 -4.729 1.00 97.81 82 ARG A CA 1
ATOM 650 C C . ARG A 1 82 ? -5.817 7.209 -4.239 1.00 97.81 82 ARG A C 1
ATOM 652 O O . ARG A 1 82 ? -6.909 7.466 -4.752 1.00 97.81 82 ARG A O 1
ATOM 659 N N . PHE A 1 83 ? -5.391 7.897 -3.181 1.00 98.25 83 PHE A N 1
ATOM 660 C CA . PHE A 1 83 ? -6.050 9.148 -2.783 1.00 98.25 83 PHE A CA 1
ATOM 661 C C . PHE A 1 83 ? -5.519 10.308 -3.628 1.00 98.25 83 PHE A C 1
ATOM 663 O O . PHE A 1 83 ? -4.424 10.212 -4.174 1.00 98.25 83 PHE A O 1
ATOM 670 N N . SER A 1 84 ? -6.285 11.401 -3.716 1.00 96.88 84 SER A N 1
ATOM 671 C CA . SER A 1 84 ? -5.908 12.592 -4.495 1.00 96.88 84 SER A CA 1
ATOM 672 C C . SER A 1 84 ? -4.525 13.125 -4.128 1.00 96.88 84 SER A C 1
ATOM 674 O O . SER A 1 84 ? -3.785 13.587 -4.988 1.00 96.88 84 SER A O 1
ATOM 676 N N . ASP A 1 85 ? -4.187 13.037 -2.845 1.00 96.12 85 ASP A N 1
ATOM 677 C CA . ASP A 1 85 ? -2.949 13.518 -2.260 1.00 96.12 85 ASP A CA 1
ATOM 678 C C . ASP A 1 85 ? -2.710 12.843 -0.897 1.00 96.12 85 ASP A C 1
ATOM 680 O O . ASP A 1 85 ? -3.521 12.052 -0.391 1.00 96.12 85 ASP A O 1
ATOM 684 N N . VAL A 1 86 ? -1.561 13.143 -0.291 1.00 94.75 86 VAL A N 1
ATOM 685 C CA . VAL A 1 86 ? -1.178 12.600 1.016 1.00 94.75 86 VAL A CA 1
ATOM 686 C C . VAL A 1 86 ? -2.073 13.105 2.155 1.00 94.75 86 VAL A C 1
ATOM 688 O O . VAL A 1 86 ? -2.282 12.376 3.123 1.00 94.75 86 VAL A O 1
ATOM 691 N N . THR A 1 87 ? -2.651 14.305 2.043 1.00 96.44 87 THR A N 1
ATOM 692 C CA . THR A 1 87 ? -3.562 14.862 3.052 1.00 96.44 87 THR A CA 1
ATOM 693 C C . THR A 1 87 ? -4.865 14.073 3.093 1.00 96.44 87 THR A C 1
ATOM 695 O O . THR A 1 87 ? -5.314 13.701 4.174 1.00 96.44 87 THR A O 1
ATOM 698 N N . ALA A 1 88 ? -5.433 13.725 1.941 1.00 98.06 88 ALA A N 1
ATOM 699 C CA . ALA A 1 88 ? -6.613 12.874 1.849 1.00 98.06 88 ALA A CA 1
ATOM 700 C C . ALA A 1 88 ? -6.358 11.474 2.435 1.00 98.06 88 ALA A C 1
ATOM 702 O O . ALA A 1 88 ? -7.209 10.929 3.141 1.00 98.06 88 ALA A O 1
ATOM 703 N N . PHE A 1 89 ? -5.168 10.905 2.209 1.00 97.94 89 PHE A N 1
ATOM 704 C CA . PHE A 1 89 ? -4.773 9.647 2.852 1.00 97.94 89 PHE A CA 1
ATOM 705 C C . PHE A 1 89 ? -4.654 9.790 4.378 1.00 97.94 89 PHE A C 1
ATOM 707 O O . PHE A 1 89 ? -5.202 8.976 5.121 1.00 97.94 89 PHE A O 1
ATOM 714 N N . GLN A 1 90 ? -4.007 10.853 4.860 1.00 96.94 90 GLN A N 1
ATOM 715 C CA . GLN A 1 90 ? -3.874 11.142 6.289 1.00 96.94 90 GLN A CA 1
ATOM 716 C C . GLN A 1 90 ? -5.235 11.341 6.972 1.00 96.94 90 GLN A C 1
ATOM 718 O O . GLN A 1 90 ? -5.465 10.803 8.056 1.00 96.94 90 GLN A O 1
ATOM 723 N N . GLN A 1 91 ? -6.164 12.049 6.330 1.00 97.75 91 GLN A N 1
ATOM 724 C CA . GLN A 1 91 ? -7.531 12.218 6.822 1.00 97.75 91 GLN A CA 1
ATOM 725 C C . GLN A 1 91 ? -8.272 10.882 6.923 1.00 97.75 91 GLN A C 1
ATOM 727 O O . GLN A 1 91 ? -8.971 10.653 7.908 1.00 97.75 91 GLN A O 1
ATOM 732 N N . ALA A 1 92 ? -8.084 9.988 5.950 1.00 98.00 92 ALA A N 1
ATOM 733 C CA . ALA A 1 92 ? -8.683 8.657 5.969 1.00 98.00 92 ALA A CA 1
ATOM 734 C C . ALA A 1 92 ? -8.115 7.755 7.081 1.00 98.00 92 ALA A C 1
ATOM 736 O O . ALA A 1 92 ? -8.824 6.885 7.582 1.00 98.00 92 ALA A O 1
ATOM 737 N N . LEU A 1 93 ? -6.861 7.973 7.495 1.00 97.31 93 LEU A N 1
ATOM 738 C CA . LEU A 1 93 ? -6.246 7.272 8.627 1.00 97.31 93 LEU A CA 1
ATOM 739 C C . LEU A 1 93 ? -6.657 7.844 9.989 1.00 97.31 93 LEU A C 1
ATOM 741 O O . LEU A 1 93 ? -6.660 7.111 10.976 1.00 97.31 93 LEU A O 1
ATOM 745 N N . ARG A 1 94 ? -7.018 9.130 10.054 1.00 96.56 94 ARG A N 1
ATOM 746 C CA . ARG A 1 94 ? -7.291 9.864 11.300 1.00 96.56 94 ARG A CA 1
ATOM 747 C C . ARG A 1 94 ? -8.252 9.165 12.278 1.00 96.56 94 ARG A C 1
ATOM 749 O O . ARG A 1 94 ? -7.963 9.213 13.467 1.00 96.56 94 ARG A O 1
ATOM 756 N N . PRO A 1 95 ? -9.338 8.492 11.848 1.00 96.88 95 PRO A N 1
ATOM 757 C CA . PRO A 1 95 ? -10.238 7.791 12.770 1.00 96.88 95 PRO A CA 1
ATOM 758 C C . PRO A 1 95 ? -9.598 6.627 13.546 1.00 96.88 95 PRO A C 1
ATOM 760 O O . PRO A 1 95 ? -10.208 6.126 14.485 1.00 96.88 95 PRO A O 1
ATOM 763 N N . PHE A 1 96 ? -8.405 6.174 13.148 1.00 95.12 96 PHE A N 1
ATOM 764 C CA . PHE A 1 96 ? -7.709 5.022 13.733 1.00 95.12 96 PHE A CA 1
ATOM 765 C C . PHE A 1 96 ? -6.487 5.415 14.572 1.00 95.12 96 PHE A C 1
ATOM 767 O O . PHE A 1 96 ? -5.773 4.537 15.055 1.00 95.12 96 PHE A O 1
ATOM 774 N N . VAL A 1 97 ? -6.224 6.715 14.724 1.00 87.69 97 VAL A N 1
ATOM 775 C CA . VAL A 1 97 ? -5.092 7.247 15.491 1.00 87.69 97 VAL A CA 1
ATOM 776 C C . VAL A 1 97 ? -5.646 7.911 16.749 1.00 87.69 97 VAL A C 1
ATOM 778 O O . VAL A 1 97 ? -6.570 8.717 16.652 1.00 87.69 97 VAL A O 1
ATOM 781 N N . SER A 1 98 ? -5.130 7.521 17.918 1.00 70.12 98 SER A N 1
ATOM 782 C CA . SER A 1 98 ? -5.483 8.115 19.219 1.00 70.12 98 SER A CA 1
ATOM 783 C C . SER A 1 98 ? -4.674 9.372 19.503 1.00 70.12 98 SER A C 1
ATOM 785 O O . SER A 1 98 ? -3.479 9.385 19.131 1.00 70.12 98 SER A O 1
#

pLDDT: mean 96.23, std 3.25, range [70.12, 98.5]

Foldseek 3Di:
DQLCCVVPVPPDDQLSVLLVVLQVVLCVLQVDGQDPDDPDPVRNSCCNNPNHGDQSCVRPVPDDPQLSVLSVQSNDNDSVSHDPHVVRSVVSCVVVDD

Radius of gyration: 13.36 Å; chains: 1; bounding box: 28×29×35 Å